Protein AF-A0A0C2IIV3-F1 (afdb_monomer)

Radius of gyration: 13.03 Å; Cα contacts (8 Å, |Δi|>4): 221; chains: 1; bounding box: 33×34×37 Å

Structure (mmCIF, N/CA/C/O backbone):
data_AF-A0A0C2IIV3-F1
#
_entry.id   AF-A0A0C2IIV3-F1
#
loop_
_atom_site.group_PDB
_atom_site.id
_atom_site.type_symbol
_atom_site.label_atom_id
_atom_site.label_alt_id
_atom_site.label_comp_id
_atom_site.label_asym_id
_atom_site.label_entity_id
_atom_site.label_seq_id
_atom_site.pdbx_PDB_ins_code
_atom_site.Cartn_x
_atom_site.Cartn_y
_atom_site.Cartn_z
_atom_site.occupancy
_atom_site.B_iso_or_equiv
_atom_site.auth_seq_id
_atom_site.auth_comp_id
_atom_site.auth_asym_id
_atom_site.auth_atom_id
_atom_site.pdbx_PDB_model_num
ATOM 1 N N . MET A 1 1 ? -4.319 18.142 7.089 1.00 50.41 1 MET A N 1
ATOM 2 C CA . MET A 1 1 ? -5.355 17.645 6.159 1.00 50.41 1 MET A CA 1
ATOM 3 C C . MET A 1 1 ? -4.621 16.815 5.116 1.00 50.41 1 MET A C 1
ATOM 5 O O . MET A 1 1 ? -3.785 17.380 4.423 1.00 50.41 1 MET A O 1
ATOM 9 N N . HIS A 1 2 ? -4.805 15.492 5.090 1.00 66.44 2 HIS A N 1
ATOM 10 C CA . HIS A 1 2 ? -4.124 14.622 4.122 1.00 66.44 2 HIS A CA 1
ATOM 11 C C . HIS A 1 2 ? -4.835 14.758 2.778 1.00 66.44 2 HIS A C 1
ATOM 13 O O . HIS A 1 2 ? -5.894 14.171 2.573 1.00 66.44 2 HIS A O 1
ATOM 19 N N . GLN A 1 3 ? -4.307 15.596 1.888 1.00 87.06 3 GLN A N 1
ATOM 20 C CA . GLN A 1 3 ? -4.841 15.698 0.537 1.00 87.06 3 GLN A CA 1
ATOM 21 C C . GLN A 1 3 ? -4.433 14.442 -0.236 1.00 87.06 3 GLN A C 1
ATOM 23 O O . GLN A 1 3 ? -3.268 14.275 -0.596 1.00 87.06 3 GLN A O 1
ATOM 28 N N . ILE A 1 4 ? -5.393 13.541 -0.433 1.00 92.25 4 ILE A N 1
ATOM 29 C CA . ILE A 1 4 ? -5.187 12.280 -1.142 1.00 92.25 4 ILE A CA 1
ATOM 30 C C . ILE A 1 4 ? -5.178 12.550 -2.647 1.00 92.25 4 ILE A C 1
ATOM 32 O O . ILE A 1 4 ? -6.125 13.114 -3.190 1.00 92.25 4 ILE A O 1
ATOM 36 N N . ALA A 1 5 ? -4.092 12.158 -3.309 1.00 91.50 5 ALA A N 1
ATOM 37 C CA . ALA A 1 5 ? -3.899 12.332 -4.745 1.00 91.50 5 ALA A CA 1
ATOM 38 C C . ALA A 1 5 ? -4.421 11.133 -5.546 1.00 91.50 5 ALA A C 1
ATOM 40 O O . ALA A 1 5 ? -4.932 11.292 -6.653 1.00 91.50 5 ALA A O 1
ATOM 41 N N . ARG A 1 6 ? -4.282 9.924 -4.992 1.00 91.75 6 ARG A N 1
ATOM 42 C CA . ARG A 1 6 ? -4.750 8.665 -5.585 1.00 91.75 6 ARG A CA 1
ATOM 43 C C . ARG A 1 6 ? -5.256 7.727 -4.504 1.00 91.75 6 ARG A C 1
ATOM 45 O O . ARG A 1 6 ? -4.730 7.741 -3.397 1.00 91.75 6 ARG A O 1
ATOM 52 N N . ALA A 1 7 ? -6.244 6.903 -4.831 1.00 94.31 7 ALA A N 1
ATOM 53 C CA . ALA A 1 7 ? -6.790 5.922 -3.905 1.00 94.31 7 ALA A CA 1
ATOM 54 C C . ALA A 1 7 ? -7.293 4.666 -4.625 1.00 94.31 7 ALA A C 1
ATOM 56 O O . ALA A 1 7 ? -7.593 4.705 -5.820 1.00 94.31 7 ALA A O 1
ATOM 57 N N . ARG A 1 8 ? -7.392 3.562 -3.883 1.00 94.12 8 ARG A N 1
ATOM 58 C CA . ARG A 1 8 ? -8.002 2.297 -4.311 1.00 94.12 8 ARG A CA 1
ATOM 59 C C . ARG A 1 8 ? -8.666 1.620 -3.109 1.00 94.12 8 ARG A C 1
ATOM 61 O O . ARG A 1 8 ? -8.191 1.786 -1.987 1.00 94.12 8 ARG A O 1
ATOM 68 N N . PHE A 1 9 ? -9.747 0.879 -3.333 1.00 93.81 9 PHE A N 1
ATOM 69 C CA . PHE A 1 9 ? -10.322 0.014 -2.300 1.00 93.81 9 PHE A CA 1
ATOM 70 C C . PHE A 1 9 ? -9.386 -1.161 -1.989 1.00 93.81 9 PHE A C 1
ATOM 72 O O . PHE A 1 9 ? -8.647 -1.623 -2.864 1.00 93.81 9 PHE A O 1
ATOM 79 N N . SER A 1 10 ? -9.405 -1.644 -0.748 1.00 91.50 10 SER A N 1
ATOM 80 C CA . SER A 1 10 ? -8.887 -2.977 -0.444 1.00 91.50 10 SER A CA 1
ATOM 81 C C . SER A 1 10 ? -9.721 -4.041 -1.157 1.00 91.50 10 SER A C 1
ATOM 83 O O . SER A 1 10 ? -10.838 -3.787 -1.592 1.00 91.50 10 SER A O 1
ATOM 85 N N . HIS A 1 11 ? -9.181 -5.252 -1.282 1.00 86.69 11 HIS A N 1
ATOM 86 C CA . HIS A 1 11 ? -9.843 -6.325 -2.033 1.00 86.69 11 HIS A CA 1
ATOM 87 C C . HIS A 1 11 ? -11.200 -6.762 -1.448 1.00 86.69 11 HIS A C 1
ATOM 89 O O . HIS A 1 11 ? -12.027 -7.318 -2.159 1.00 86.69 11 HIS A O 1
ATOM 95 N N . ASP A 1 12 ? -11.410 -6.532 -0.153 1.00 89.44 12 ASP A N 1
ATOM 96 C CA . ASP A 1 12 ? -12.631 -6.839 0.595 1.00 89.44 12 ASP A CA 1
ATOM 97 C C . ASP A 1 12 ? -13.545 -5.614 0.792 1.00 89.44 12 ASP A C 1
ATOM 99 O O . ASP A 1 12 ? -14.489 -5.685 1.575 1.00 89.44 12 ASP A O 1
ATOM 103 N N . ASP A 1 13 ? -13.230 -4.482 0.150 1.00 92.75 13 ASP A N 1
ATOM 104 C CA . ASP A 1 13 ? -13.923 -3.191 0.259 1.00 92.75 13 ASP A CA 1
ATOM 105 C C . ASP A 1 13 ? -14.032 -2.611 1.687 1.00 92.75 13 ASP A C 1
ATOM 107 O O . ASP A 1 13 ? -14.685 -1.586 1.904 1.00 92.75 13 ASP A O 1
ATOM 111 N N . SER A 1 14 ? -13.360 -3.205 2.680 1.00 93.12 14 SER A N 1
ATOM 112 C CA . SER A 1 14 ? -13.389 -2.731 4.072 1.00 93.12 14 SER A CA 1
ATOM 113 C C . SER A 1 14 ? -12.504 -1.501 4.308 1.00 93.12 14 SER A C 1
ATOM 115 O O . SER A 1 14 ? -12.576 -0.857 5.357 1.00 93.12 14 SER A O 1
ATOM 117 N N . ARG A 1 15 ? -11.637 -1.155 3.345 1.00 94.69 15 ARG A N 1
ATOM 118 C CA . ARG A 1 15 ? -10.670 -0.060 3.474 1.00 94.69 15 ARG A CA 1
ATOM 119 C C . ARG A 1 15 ? -10.497 0.721 2.184 1.00 94.69 15 ARG A C 1
ATOM 121 O O . ARG A 1 15 ? -10.602 0.186 1.084 1.00 94.69 15 ARG A O 1
ATOM 128 N N . ILE A 1 16 ? -10.118 1.985 2.333 1.00 95.38 16 ILE A N 1
ATOM 129 C CA . ILE A 1 16 ? -9.566 2.805 1.252 1.00 95.38 16 ILE A CA 1
ATOM 130 C C . ILE A 1 16 ? -8.079 2.974 1.516 1.00 95.38 16 ILE A C 1
ATOM 132 O O . ILE A 1 16 ? -7.671 3.377 2.603 1.00 95.38 16 ILE A O 1
ATOM 136 N N . ILE A 1 17 ? -7.262 2.699 0.508 1.00 95.75 17 ILE A N 1
ATOM 137 C CA . ILE A 1 17 ? -5.820 2.907 0.541 1.00 95.75 17 ILE A CA 1
ATOM 138 C C . ILE A 1 17 ? -5.539 4.128 -0.320 1.00 95.75 17 ILE A C 1
ATOM 140 O O . ILE A 1 17 ? -5.665 4.082 -1.542 1.00 95.75 17 ILE A O 1
ATOM 144 N N . GLY A 1 18 ? -5.215 5.236 0.334 1.00 94.81 18 GLY A N 1
ATOM 145 C CA . GLY A 1 18 ? -4.892 6.509 -0.288 1.00 94.81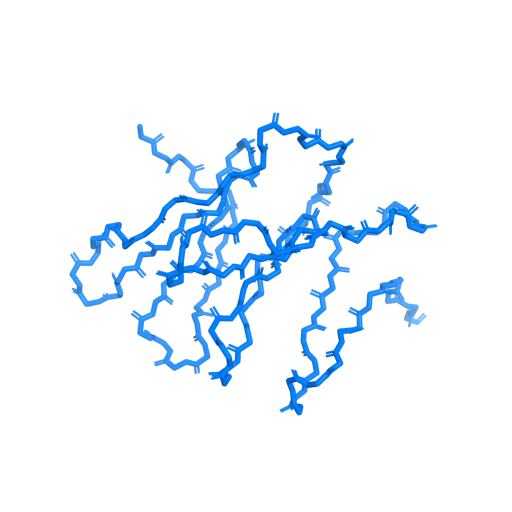 18 GLY A CA 1
ATOM 146 C C . GLY A 1 18 ? -3.394 6.778 -0.285 1.00 94.81 18 GLY A C 1
ATOM 147 O O . GLY A 1 18 ? -2.677 6.355 0.615 1.00 94.81 18 GLY A O 1
ATOM 148 N N . VAL A 1 19 ? -2.932 7.534 -1.270 1.00 93.94 19 VAL A N 1
ATOM 149 C CA . VAL A 1 19 ? -1.584 8.102 -1.319 1.00 93.94 19 VAL A CA 1
ATOM 150 C C . VAL A 1 19 ? -1.718 9.616 -1.327 1.00 93.94 19 VAL A C 1
ATOM 152 O O . VAL A 1 19 ? -2.459 10.168 -2.148 1.00 93.94 19 VAL A O 1
ATO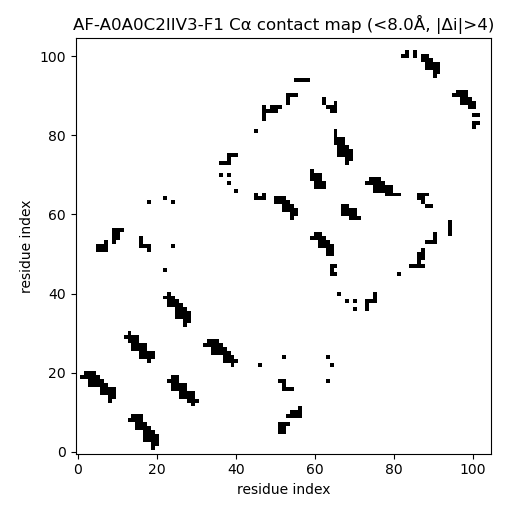M 155 N N . ASP A 1 20 ? -1.048 10.284 -0.391 1.00 93.19 20 ASP A N 1
ATOM 156 C CA . ASP A 1 20 ? -1.033 11.746 -0.321 1.00 93.19 20 ASP A CA 1
ATOM 157 C C . ASP A 1 20 ? 0.017 12.369 -1.256 1.00 93.19 20 ASP A C 1
ATOM 159 O O . ASP A 1 20 ? 0.784 11.679 -1.928 1.00 93.19 20 ASP A O 1
ATOM 163 N N . LEU A 1 21 ? 0.042 13.702 -1.325 1.00 90.56 21 LEU A N 1
ATOM 164 C CA . LEU A 1 21 ? 0.996 14.446 -2.158 1.00 90.56 21 LEU A CA 1
ATOM 165 C C . LEU A 1 21 ? 2.469 14.255 -1.748 1.00 90.56 21 LEU A C 1
ATOM 167 O O . LEU A 1 21 ? 3.355 14.556 -2.542 1.00 90.56 21 LEU A O 1
ATOM 171 N N . ASN A 1 22 ? 2.732 13.732 -0.546 1.00 90.56 22 ASN A N 1
ATOM 172 C CA . ASN A 1 22 ? 4.069 13.390 -0.062 1.00 90.56 22 ASN A CA 1
ATOM 173 C C . ASN A 1 22 ? 4.404 11.906 -0.287 1.00 90.56 22 ASN A C 1
ATOM 175 O O . ASN A 1 22 ? 5.408 11.425 0.237 1.00 90.56 22 ASN A O 1
ATOM 179 N N . TYR A 1 23 ? 3.587 11.187 -1.066 1.00 91.81 23 TYR A N 1
ATOM 180 C CA . TYR A 1 23 ? 3.726 9.758 -1.358 1.00 91.81 23 TYR A CA 1
ATOM 181 C C . TYR A 1 23 ? 3.556 8.850 -0.132 1.00 91.81 23 TYR A C 1
ATOM 183 O O . TYR A 1 23 ? 3.905 7.671 -0.176 1.00 91.81 23 TYR A O 1
ATOM 191 N N . ASN A 1 24 ? 2.983 9.363 0.959 1.00 93.69 24 ASN A N 1
ATOM 192 C CA . ASN A 1 24 ? 2.678 8.544 2.125 1.00 93.69 24 ASN A CA 1
ATOM 193 C C . ASN A 1 24 ? 1.363 7.803 1.919 1.00 93.69 24 ASN A C 1
ATOM 195 O O . ASN A 1 24 ? 0.393 8.350 1.380 1.00 93.69 24 ASN A O 1
ATOM 199 N N . VAL A 1 25 ? 1.325 6.560 2.388 1.00 95.00 25 VAL A N 1
ATOM 200 C CA . VAL A 1 25 ? 0.132 5.723 2.312 1.00 95.00 25 VAL A CA 1
ATOM 201 C C . VAL A 1 25 ? -0.735 6.002 3.531 1.00 95.00 25 VAL A C 1
ATOM 203 O O . VAL A 1 25 ? -0.290 5.857 4.662 1.00 95.00 25 VAL A O 1
ATOM 206 N N . ASN A 1 26 ? -1.989 6.364 3.311 1.00 95.44 26 ASN A N 1
ATOM 207 C CA . ASN A 1 26 ? -2.987 6.554 4.353 1.00 95.44 26 ASN A CA 1
ATOM 208 C C . ASN A 1 26 ? -4.093 5.519 4.152 1.00 95.44 26 ASN A C 1
ATOM 210 O O . ASN A 1 26 ? -4.612 5.373 3.047 1.00 95.44 26 ASN A O 1
ATOM 214 N N . ILE A 1 27 ? -4.442 4.789 5.204 1.00 95.31 27 ILE A N 1
ATOM 215 C CA . ILE A 1 27 ? -5.451 3.731 5.156 1.00 95.31 27 ILE A CA 1
ATOM 216 C C . ILE A 1 27 ? -6.649 4.189 5.962 1.00 95.31 27 ILE A C 1
ATOM 218 O O . ILE A 1 27 ? -6.508 4.560 7.126 1.00 95.31 27 ILE A O 1
ATOM 222 N N . PHE A 1 28 ? -7.815 4.136 5.337 1.00 95.38 28 PHE A N 1
ATOM 223 C CA . PHE A 1 28 ? -9.079 4.562 5.910 1.00 95.38 28 PHE A CA 1
ATOM 224 C C . PHE A 1 28 ? -10.012 3.372 6.035 1.00 95.38 28 PHE A C 1
ATOM 226 O O . PHE A 1 28 ? -10.026 2.502 5.167 1.00 95.38 28 PHE A O 1
ATOM 233 N N . ASP A 1 29 ? -10.791 3.359 7.100 1.00 95.50 29 ASP A N 1
ATOM 234 C CA . ASP A 1 29 ? -11.908 2.444 7.283 1.00 95.50 29 ASP A CA 1
ATOM 235 C C . ASP A 1 29 ? -13.107 2.922 6.450 1.00 95.50 29 ASP A C 1
ATOM 237 O O . ASP A 1 29 ? -13.463 4.102 6.515 1.00 95.50 29 ASP A O 1
ATOM 241 N N . THR A 1 30 ? -13.711 2.050 5.636 1.00 95.88 30 THR A N 1
ATOM 242 C CA . THR A 1 30 ? -14.818 2.462 4.748 1.00 95.88 30 THR A CA 1
ATOM 243 C C . THR A 1 30 ? -16.125 2.713 5.483 1.00 95.88 30 THR A C 1
ATOM 245 O O . THR A 1 30 ? -16.926 3.520 5.013 1.00 95.88 30 THR A O 1
ATOM 248 N N . GLU A 1 31 ? -16.341 2.069 6.629 1.00 96.75 31 GLU A N 1
ATOM 249 C CA . GLU A 1 31 ? -17.571 2.207 7.407 1.00 96.75 31 GLU A CA 1
ATOM 250 C C . GLU A 1 31 ? -17.584 3.516 8.207 1.00 96.75 31 GLU A C 1
ATOM 252 O O . GLU A 1 31 ? -18.549 4.279 8.170 1.00 96.75 31 GLU A O 1
ATOM 257 N N . THR A 1 32 ? -16.492 3.800 8.915 1.00 96.69 32 THR A N 1
ATOM 258 C CA . THR A 1 32 ? -16.388 4.944 9.831 1.00 96.69 32 THR A CA 1
ATOM 259 C C . THR A 1 32 ? -15.758 6.180 9.195 1.00 96.69 32 THR A C 1
ATOM 261 O O . THR A 1 32 ? -15.884 7.281 9.734 1.00 96.69 32 THR A O 1
ATOM 264 N N . GLY A 1 33 ? -15.035 6.019 8.082 1.00 93.25 33 GLY A N 1
ATOM 265 C CA . GLY A 1 33 ? -14.201 7.066 7.485 1.00 93.25 33 GLY A CA 1
ATOM 266 C C . GL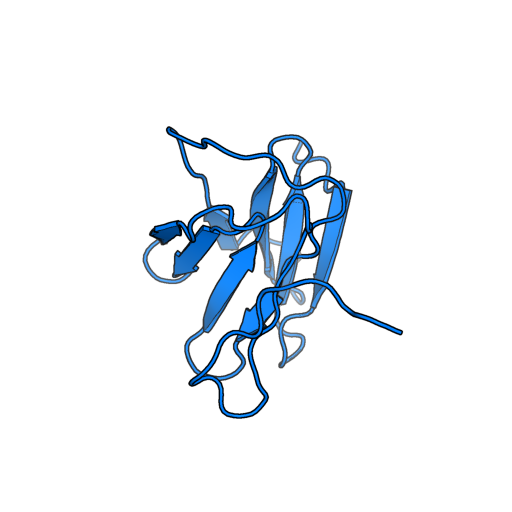Y A 1 33 ? -12.953 7.413 8.308 1.00 93.25 33 GLY A C 1
ATOM 267 O O . GLY A 1 33 ? -12.238 8.362 7.978 1.00 93.25 33 GLY A O 1
ATOM 268 N N . GLY A 1 34 ? -12.687 6.678 9.392 1.00 94.62 34 GLY A N 1
ATOM 269 C CA . GLY A 1 34 ? -11.547 6.907 10.272 1.00 94.62 34 GLY A CA 1
ATOM 270 C C . GLY A 1 34 ? -10.217 6.527 9.621 1.00 94.62 34 GLY A C 1
ATOM 271 O O . GLY A 1 34 ? -10.140 5.590 8.829 1.00 94.62 34 GLY A O 1
ATOM 272 N N . VAL A 1 35 ? -9.142 7.234 9.983 1.00 94.12 35 VAL A N 1
ATOM 273 C CA . VAL A 1 35 ? -7.775 6.856 9.590 1.00 94.12 35 VAL A CA 1
ATOM 274 C C . VAL A 1 35 ? -7.316 5.689 10.461 1.00 94.12 35 VAL A C 1
ATOM 276 O O . VAL A 1 35 ? -7.195 5.831 11.676 1.00 94.12 35 VAL A O 1
ATOM 279 N N . LEU A 1 36 ? -7.033 4.551 9.834 1.00 94.12 36 LEU A N 1
ATOM 280 C CA . LEU A 1 36 ? -6.518 3.347 10.483 1.00 94.12 36 LEU A CA 1
ATOM 281 C C . LEU A 1 36 ? -4.993 3.365 10.605 1.00 94.12 36 LEU A C 1
ATOM 283 O O . LEU A 1 36 ? -4.450 2.930 11.617 1.00 94.12 36 LEU A O 1
ATOM 287 N N . ALA A 1 37 ? -4.296 3.840 9.569 1.00 94.00 37 ALA A N 1
ATOM 288 C CA . ALA A 1 37 ? -2.838 3.900 9.550 1.00 94.00 37 ALA A CA 1
ATOM 289 C C . ALA A 1 37 ? -2.323 4.977 8.589 1.00 94.00 37 ALA A C 1
ATOM 291 O O . ALA A 1 37 ? -2.963 5.280 7.581 1.00 94.00 37 ALA A O 1
ATOM 292 N N . SER A 1 38 ? -1.130 5.497 8.880 1.00 94.62 38 SER A N 1
ATOM 293 C CA . SER A 1 38 ? -0.341 6.327 7.969 1.00 94.62 38 SER A CA 1
ATOM 294 C C . SER A 1 38 ? 1.071 5.745 7.901 1.00 94.62 38 SER A C 1
ATOM 296 O O . SER A 1 38 ? 1.700 5.531 8.936 1.00 94.62 38 SER A O 1
ATOM 298 N N . LEU A 1 39 ? 1.526 5.405 6.698 1.00 95.69 39 LEU A N 1
ATOM 299 C CA . LEU A 1 39 ? 2.756 4.664 6.435 1.00 95.69 3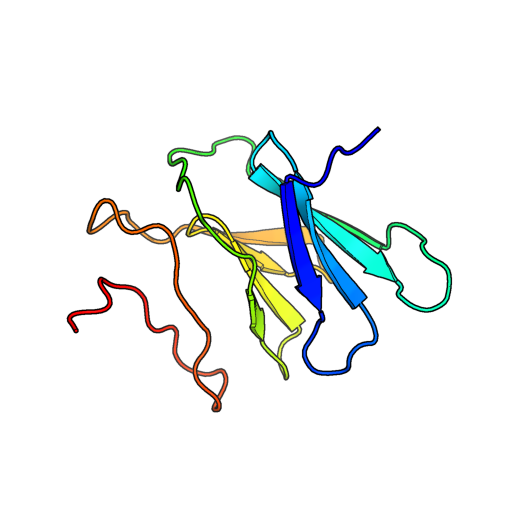9 LEU A CA 1
ATOM 300 C C . LEU A 1 39 ? 3.686 5.541 5.601 1.00 95.69 39 LEU A C 1
ATOM 302 O O . LEU A 1 39 ? 3.284 6.109 4.580 1.00 95.69 39 LEU A O 1
ATOM 306 N N . THR A 1 40 ? 4.929 5.654 6.057 1.00 95.31 40 THR A N 1
ATOM 307 C CA . THR A 1 40 ? 5.908 6.600 5.520 1.00 95.31 40 THR A CA 1
ATOM 308 C C . THR A 1 40 ? 7.259 5.923 5.365 1.00 95.31 40 THR A C 1
ATOM 310 O O . THR A 1 40 ? 7.662 5.171 6.254 1.00 95.31 40 THR A O 1
ATOM 313 N N . ASP A 1 41 ? 7.991 6.266 4.312 1.00 94.69 41 ASP A N 1
ATOM 314 C CA . ASP A 1 41 ? 9.426 6.018 4.216 1.00 94.69 41 ASP A CA 1
ATOM 315 C C . ASP A 1 41 ? 10.174 7.341 4.490 1.00 94.69 41 ASP A C 1
ATOM 317 O O . ASP A 1 41 ? 10.086 8.262 3.671 1.00 94.69 41 ASP A O 1
ATOM 321 N N . PRO A 1 42 ? 10.859 7.490 5.642 1.00 89.25 42 PRO A N 1
ATOM 322 C CA . PRO A 1 42 ? 11.611 8.706 5.955 1.00 89.25 42 PRO A CA 1
ATOM 323 C C . PRO A 1 42 ? 12.856 8.884 5.074 1.00 89.25 42 PRO A C 1
ATOM 325 O O . PRO A 1 42 ? 13.310 10.013 4.903 1.00 89.25 42 PRO A O 1
ATOM 328 N N . ASP A 1 43 ? 13.374 7.802 4.487 1.00 91.25 43 ASP A N 1
ATOM 329 C CA . ASP A 1 43 ? 14.596 7.780 3.677 1.00 91.25 43 ASP A CA 1
ATOM 330 C C . ASP A 1 43 ? 14.285 7.564 2.184 1.00 91.25 43 ASP A C 1
ATOM 332 O O . ASP A 1 43 ? 15.127 7.088 1.411 1.00 91.25 43 ASP A O 1
ATOM 3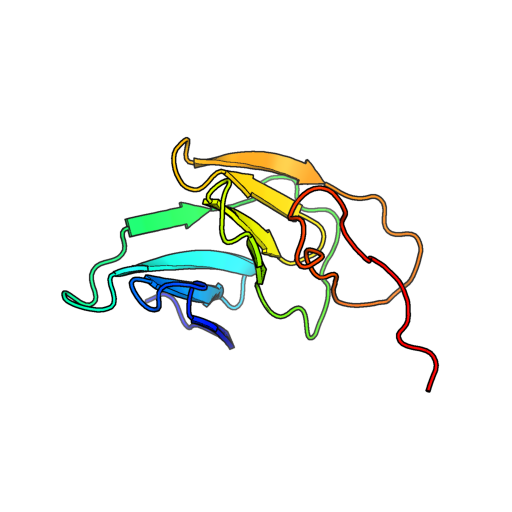36 N N . ARG A 1 44 ? 13.063 7.931 1.770 1.00 90.94 44 ARG A N 1
ATOM 337 C CA . ARG A 1 44 ? 12.517 7.702 0.430 1.00 90.94 44 ARG A CA 1
ATOM 338 C C . ARG A 1 44 ? 13.445 8.204 -0.671 1.00 90.94 44 ARG A C 1
ATOM 340 O O . ARG A 1 44 ? 13.721 9.398 -0.804 1.00 90.94 44 ARG A O 1
ATOM 347 N N . LYS A 1 45 ? 13.869 7.270 -1.524 1.00 84.31 45 LYS A N 1
ATOM 348 C CA . LYS A 1 45 ? 14.817 7.531 -2.621 1.00 84.31 45 LYS A CA 1
ATOM 349 C C . LYS A 1 45 ? 14.149 7.863 -3.949 1.00 84.31 45 LYS A C 1
ATOM 351 O O . LYS A 1 45 ? 14.756 8.533 -4.784 1.00 84.31 45 LYS A O 1
ATOM 356 N N . TYR A 1 46 ? 12.933 7.371 -4.172 1.00 83.81 46 TYR A N 1
ATOM 357 C CA . TYR A 1 46 ? 12.270 7.422 -5.472 1.00 83.81 46 TYR A CA 1
ATOM 358 C C . TYR A 1 46 ? 10.878 8.037 -5.371 1.00 83.81 46 TYR A C 1
ATOM 360 O O . TYR A 1 46 ? 10.221 7.956 -4.338 1.00 83.81 46 TYR A O 1
ATOM 368 N N . TYR A 1 47 ? 10.436 8.633 -6.475 1.00 86.12 47 TYR A N 1
ATOM 369 C CA . TYR A 1 47 ? 9.119 9.240 -6.612 1.00 86.12 47 TYR A CA 1
ATOM 370 C C . TYR A 1 47 ? 8.533 8.811 -7.952 1.00 86.12 47 TYR A C 1
ATOM 372 O O . TYR A 1 47 ? 9.000 9.212 -9.019 1.00 86.12 47 TYR A O 1
ATOM 380 N N . PHE A 1 48 ? 7.543 7.934 -7.887 1.00 81.00 48 PHE A N 1
ATOM 381 C CA . PHE A 1 48 ? 6.852 7.378 -9.033 1.00 81.00 48 PHE A CA 1
ATOM 382 C C . PHE A 1 48 ? 5.567 8.160 -9.278 1.00 81.00 48 PHE A C 1
ATOM 384 O O . PHE A 1 48 ? 4.493 7.865 -8.737 1.00 81.00 48 PHE A O 1
ATOM 391 N N . GLU A 1 49 ? 5.684 9.183 -10.119 1.00 75.56 49 GLU A N 1
ATOM 392 C CA . GLU A 1 49 ? 4.531 9.905 -10.640 1.00 75.56 49 GLU A CA 1
ATOM 393 C C . GLU A 1 49 ? 3.582 8.903 -11.304 1.00 75.56 49 GLU A C 1
ATOM 395 O O . GLU A 1 49 ? 3.989 8.122 -12.149 1.00 75.56 49 GLU A O 1
ATOM 400 N N . HIS A 1 50 ? 2.311 8.900 -10.916 1.00 77.31 50 HIS A N 1
ATOM 401 C CA . HIS A 1 50 ? 1.281 7.945 -11.358 1.00 77.31 50 HIS A CA 1
ATOM 402 C C . HIS A 1 50 ? 1.197 6.607 -10.612 1.00 77.31 50 HIS A C 1
ATOM 404 O O . HIS A 1 50 ? 0.318 5.813 -10.933 1.00 77.31 50 HIS A O 1
ATOM 410 N N . SER A 1 51 ? 1.964 6.401 -9.532 1.00 80.94 51 SER A N 1
ATOM 411 C CA . SER A 1 51 ? 1.819 5.197 -8.701 1.00 80.94 51 SER A CA 1
ATOM 412 C C . SER A 1 51 ? 0.436 5.091 -8.057 1.00 80.94 51 SER A C 1
ATOM 414 O O . SER A 1 51 ? 0.016 5.993 -7.325 1.00 80.94 51 SER A O 1
ATOM 416 N N . ILE A 1 52 ? -0.281 4.002 -8.337 1.00 87.19 52 ILE A N 1
ATOM 417 C CA . ILE A 1 52 ? -1.573 3.691 -7.719 1.00 87.19 52 ILE A CA 1
ATOM 418 C C . ILE A 1 52 ? -1.327 2.658 -6.613 1.00 87.19 52 ILE A C 1
ATOM 420 O O . ILE A 1 52 ? -0.782 1.592 -6.917 1.00 87.19 52 ILE A O 1
ATOM 424 N N . PRO A 1 53 ? -1.746 2.926 -5.361 1.00 92.00 53 PRO A N 1
ATOM 425 C CA . PRO A 1 53 ? -1.540 1.984 -4.272 1.00 92.00 53 PRO A CA 1
ATOM 426 C C . PRO A 1 53 ? -2.283 0.672 -4.529 1.00 92.00 53 PRO A C 1
ATOM 428 O O . PRO A 1 53 ? -3.378 0.647 -5.101 1.00 92.00 53 PRO A O 1
ATOM 431 N N . GLN A 1 54 ? -1.671 -0.412 -4.077 1.00 91.06 54 GLN A N 1
ATOM 432 C CA . GLN A 1 54 ? -2.079 -1.788 -4.315 1.00 91.06 54 GLN A CA 1
ATOM 433 C C . GLN A 1 54 ? -2.040 -2.525 -2.982 1.00 91.06 54 GLN A C 1
ATOM 435 O O . GLN A 1 54 ? -1.005 -2.508 -2.329 1.00 91.06 54 GLN A O 1
ATOM 440 N N . SER A 1 55 ? -3.124 -3.177 -2.566 1.00 90.56 55 SER A N 1
ATOM 441 C CA . SER A 1 55 ? -3.069 -4.136 -1.455 1.00 90.56 55 SER A CA 1
ATOM 442 C C . SER A 1 55 ? -3.129 -5.553 -1.961 1.00 90.56 55 SER A C 1
ATOM 444 O O . SER A 1 55 ? -3.838 -5.824 -2.929 1.00 90.56 55 SER A O 1
ATOM 446 N N . ASN A 1 56 ? -2.486 -6.456 -1.237 1.00 86.25 56 ASN A N 1
ATOM 447 C CA . ASN A 1 56 ? -2.682 -7.870 -1.467 1.00 86.25 56 ASN A CA 1
ATOM 448 C C . ASN A 1 56 ? -3.867 -8.408 -0.622 1.00 86.25 56 ASN A C 1
ATOM 450 O O . ASN A 1 56 ? -3.975 -8.060 0.559 1.00 86.25 56 ASN A O 1
ATOM 454 N N . PRO A 1 57 ? -4.781 -9.204 -1.208 1.00 74.12 57 PRO A N 1
ATOM 455 C CA . PRO A 1 57 ? -5.948 -9.756 -0.519 1.00 74.12 57 PRO A CA 1
ATOM 456 C C . PRO A 1 57 ? -5.649 -10.515 0.781 1.00 74.12 57 PRO A C 1
ATOM 458 O O . PRO A 1 57 ? -6.379 -10.364 1.757 1.00 74.12 57 PRO A O 1
ATOM 461 N N . SER A 1 58 ? -4.604 -11.347 0.808 1.00 73.19 58 SER A N 1
ATOM 462 C CA . SER A 1 58 ? -4.419 -12.343 1.876 1.00 73.19 58 SER A CA 1
ATOM 463 C C . SER A 1 58 ? -3.460 -11.929 2.994 1.00 73.19 58 SER A C 1
ATOM 465 O O . SER A 1 58 ? -3.731 -12.202 4.165 1.00 73.19 58 SER A O 1
ATOM 467 N N . SER A 1 59 ? -2.342 -11.265 2.680 1.00 69.62 59 SER A N 1
ATOM 468 C CA . SER A 1 59 ? -1.330 -10.919 3.697 1.00 69.62 59 SER A CA 1
ATOM 469 C C . SER A 1 59 ? -1.509 -9.519 4.295 1.00 69.62 59 SER A C 1
ATOM 471 O O . SER A 1 59 ? -0.889 -9.185 5.305 1.00 69.62 59 SER A O 1
ATOM 473 N N . GLY A 1 60 ? -2.392 -8.710 3.702 1.00 83.81 60 GLY A N 1
ATOM 474 C CA . GLY A 1 60 ? -2.661 -7.337 4.111 1.00 83.81 60 GLY A CA 1
ATOM 475 C C . GLY A 1 60 ? -1.507 -6.369 3.853 1.00 83.81 60 GLY A C 1
ATOM 476 O O . GLY A 1 60 ? -1.475 -5.326 4.495 1.00 83.81 60 GLY A O 1
ATOM 477 N N . LEU A 1 61 ? -0.566 -6.698 2.966 1.00 92.75 61 LEU A N 1
ATOM 478 C CA . LEU A 1 61 ? 0.527 -5.825 2.539 1.00 92.75 61 LEU A CA 1
ATOM 479 C C . LEU A 1 61 ? 0.022 -4.761 1.567 1.00 92.75 61 LEU A C 1
ATOM 481 O O . LEU A 1 61 ? -0.947 -4.975 0.838 1.00 92.75 61 LEU A O 1
ATOM 485 N N . VAL A 1 62 ? 0.722 -3.629 1.529 1.00 94.00 62 VAL A N 1
ATOM 486 C CA . VAL A 1 62 ? 0.454 -2.541 0.587 1.00 94.00 62 VAL A CA 1
ATOM 487 C C . VAL A 1 62 ? 1.714 -2.211 -0.196 1.00 94.00 62 VAL A C 1
ATOM 489 O O . VAL A 1 62 ? 2.745 -1.917 0.397 1.00 94.00 62 VAL A O 1
ATOM 492 N N . LEU A 1 63 ? 1.617 -2.227 -1.521 1.00 92.62 63 LEU A N 1
ATOM 493 C CA . LEU A 1 63 ? 2.614 -1.688 -2.431 1.00 92.62 63 LEU A CA 1
ATOM 494 C C . LEU A 1 63 ? 2.190 -0.283 -2.866 1.00 92.62 63 LEU A C 1
ATOM 496 O O . LEU A 1 63 ? 1.080 -0.076 -3.358 1.00 92.62 63 LEU A O 1
ATOM 500 N N . SER A 1 64 ? 3.093 0.677 -2.737 1.00 92.12 64 SER A N 1
ATOM 501 C CA . SER A 1 64 ? 2.943 2.019 -3.296 1.00 92.12 64 SER A CA 1
ATOM 502 C C . SER A 1 64 ? 4.323 2.595 -3.552 1.00 92.12 64 SER A C 1
ATOM 504 O O . SER A 1 64 ? 5.209 2.391 -2.738 1.00 92.12 64 SER A O 1
ATOM 506 N N . ASN A 1 65 ? 4.534 3.320 -4.650 1.00 89.75 65 ASN A N 1
ATOM 507 C CA . ASN A 1 65 ? 5.812 3.993 -4.913 1.00 89.75 65 ASN A CA 1
ATOM 508 C C . ASN A 1 65 ? 7.051 3.056 -4.908 1.00 89.75 65 ASN A C 1
ATOM 510 O O . ASN A 1 65 ? 8.151 3.477 -4.569 1.00 89.75 65 ASN A O 1
ATOM 514 N N . GLY A 1 66 ? 6.887 1.775 -5.264 1.00 89.19 66 GLY A N 1
ATOM 515 C CA . GLY A 1 66 ? 7.968 0.778 -5.169 1.00 89.19 66 GLY A CA 1
ATOM 516 C C . GLY A 1 66 ? 8.331 0.379 -3.731 1.00 89.19 66 GLY A C 1
ATOM 517 O O . GLY A 1 66 ? 9.292 -0.350 -3.511 1.00 89.19 66 GLY A O 1
ATOM 518 N N . GLU A 1 67 ? 7.556 0.827 -2.751 1.00 92.44 67 GLU A N 1
ATOM 519 C CA . GLU A 1 67 ? 7.708 0.530 -1.333 1.00 92.44 67 GLU A CA 1
ATOM 520 C C . GLU A 1 67 ? 6.625 -0.462 -0.910 1.00 92.44 67 GLU A C 1
ATOM 522 O O . GLU A 1 67 ? 5.436 -0.290 -1.200 1.00 92.44 67 GLU A O 1
ATOM 527 N N . LEU A 1 68 ? 7.046 -1.513 -0.218 1.00 93.56 68 LEU A N 1
ATOM 528 C CA . LEU A 1 68 ? 6.182 -2.540 0.334 1.00 93.56 68 LEU A CA 1
ATOM 529 C C . LEU A 1 68 ? 6.016 -2.307 1.829 1.00 93.56 68 LEU A C 1
ATOM 531 O O . LEU A 1 68 ? 6.993 -2.304 2.575 1.00 93.56 68 LEU A O 1
ATOM 535 N N . TYR A 1 69 ? 4.778 -2.178 2.278 1.00 95.44 69 TYR A N 1
ATOM 536 C CA . TYR A 1 69 ? 4.428 -1.897 3.660 1.00 95.44 69 TYR A CA 1
ATOM 537 C C . TYR A 1 69 ? 3.599 -3.011 4.281 1.00 95.44 69 TYR A C 1
ATOM 539 O O . TYR A 1 69 ? 2.780 -3.640 3.611 1.00 95.44 69 TYR A O 1
ATOM 547 N N . CYS A 1 70 ? 3.736 -3.167 5.598 1.00 93.81 70 CYS A N 1
ATOM 548 C CA . CYS A 1 70 ? 2.814 -3.922 6.436 1.00 93.81 70 CYS A CA 1
ATOM 549 C C . CYS A 1 70 ? 1.988 -2.948 7.300 1.00 93.81 70 CYS A C 1
ATOM 551 O O . CYS A 1 70 ? 2.463 -2.488 8.339 1.00 93.81 70 CYS A O 1
ATOM 553 N N . PRO A 1 71 ? 0.736 -2.645 6.915 1.00 92.69 71 PRO A N 1
ATOM 554 C CA . PRO A 1 71 ? -0.188 -1.797 7.666 1.00 92.69 71 PRO A CA 1
ATOM 555 C C . PRO A 1 71 ? -0.405 -2.212 9.118 1.00 92.69 71 PRO A C 1
ATOM 557 O O . PRO A 1 71 ? -0.595 -1.359 9.976 1.00 92.69 71 PRO A O 1
ATOM 560 N N . ARG A 1 72 ? -0.401 -3.522 9.400 1.00 91.19 72 ARG A N 1
ATOM 561 C CA . ARG A 1 72 ? -0.699 -4.054 10.738 1.00 91.19 72 ARG A CA 1
ATOM 562 C C . ARG A 1 72 ? 0.400 -3.717 11.745 1.00 91.19 72 ARG A C 1
ATOM 564 O O . ARG A 1 72 ? 0.094 -3.452 12.901 1.00 91.19 72 ARG A O 1
ATOM 571 N N . SER A 1 73 ? 1.658 -3.745 11.311 1.00 91.69 73 SER A N 1
ATOM 572 C CA . SER A 1 73 ? 2.817 -3.371 12.130 1.00 91.69 73 SER A CA 1
ATOM 573 C C . SER A 1 73 ? 3.254 -1.920 11.926 1.00 91.69 73 SER A C 1
ATOM 575 O O . SER A 1 73 ? 4.073 -1.430 12.695 1.00 91.69 73 SER A O 1
ATOM 577 N N . GLY A 1 74 ? 2.744 -1.237 10.898 1.00 91.88 74 GLY A N 1
ATOM 578 C CA . GLY A 1 74 ? 3.167 0.113 10.523 1.00 91.88 74 GLY A CA 1
ATOM 579 C C . GLY A 1 74 ? 4.558 0.171 9.882 1.00 91.88 74 GLY A C 1
ATOM 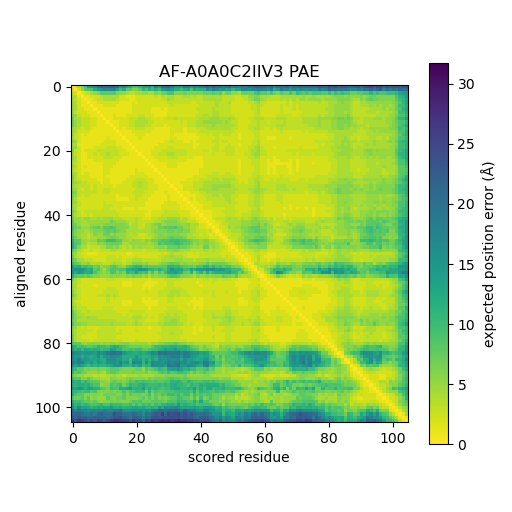580 O O . GLY A 1 74 ? 5.143 1.244 9.786 1.00 91.88 74 GLY A O 1
ATOM 581 N N . THR A 1 75 ? 5.117 -0.969 9.469 1.00 93.56 75 THR A N 1
ATOM 582 C CA . THR A 1 75 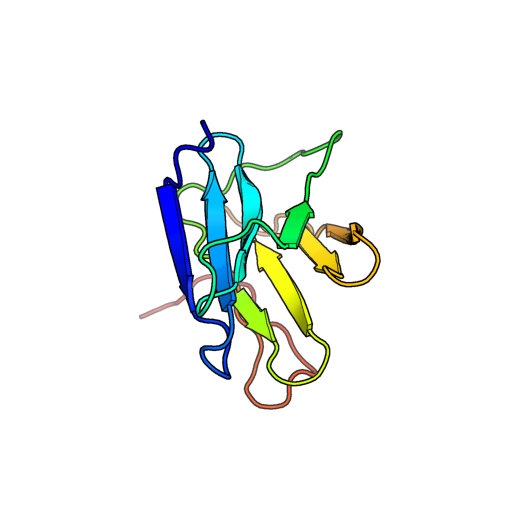? 6.518 -1.066 9.035 1.00 93.56 75 THR A CA 1
ATOM 583 C C . THR A 1 75 ? 6.657 -1.017 7.520 1.00 93.56 75 THR A C 1
ATOM 585 O O . THR A 1 75 ? 5.925 -1.706 6.803 1.00 93.56 75 THR A O 1
ATOM 588 N N . LEU A 1 76 ? 7.671 -0.295 7.044 1.00 95.81 76 LEU A N 1
ATOM 589 C CA . LEU A 1 76 ? 8.235 -0.485 5.711 1.00 95.81 76 LEU A CA 1
ATOM 590 C C . LEU A 1 76 ? 8.957 -1.840 5.678 1.00 95.81 76 LEU A C 1
ATOM 592 O O . LEU A 1 76 ? 9.888 -2.073 6.445 1.00 95.81 76 LEU A O 1
ATOM 596 N N . VAL A 1 77 ? 8.478 -2.756 4.842 1.00 94.75 77 VAL A N 1
ATOM 597 C CA . VAL A 1 77 ? 8.994 -4.128 4.720 1.00 94.75 77 VAL A CA 1
ATOM 598 C C . VAL A 1 77 ? 10.154 -4.173 3.735 1.00 94.75 77 VAL A C 1
ATOM 600 O O . VAL A 1 77 ? 11.163 -4.824 3.997 1.00 94.75 77 VAL A O 1
ATOM 603 N N . HIS A 1 78 ? 10.006 -3.501 2.593 1.00 92.12 78 HIS A N 1
ATOM 604 C CA . HIS A 1 78 ? 11.005 -3.514 1.532 1.00 92.12 78 HIS A CA 1
ATOM 605 C C . HIS A 1 78 ? 10.866 -2.301 0.609 1.00 92.12 78 HIS A C 1
ATOM 607 O O . HIS A 1 78 ? 9.768 -1.776 0.435 1.00 92.12 78 HIS A O 1
ATOM 613 N N . VAL A 1 79 ? 11.970 -1.903 -0.023 1.00 90.94 79 VAL A N 1
ATOM 614 C CA . VAL A 1 79 ? 11.992 -0.920 -1.112 1.00 90.94 79 VAL A CA 1
ATOM 615 C C . VAL A 1 79 ? 12.580 -1.618 -2.325 1.00 90.94 79 VAL A C 1
ATOM 617 O O . VAL A 1 79 ? 13.736 -2.035 -2.289 1.00 90.94 79 VAL A O 1
ATOM 620 N N . PHE A 1 80 ? 11.778 -1.772 -3.374 1.00 86.81 80 PHE A N 1
ATOM 621 C CA . PHE A 1 80 ? 12.227 -2.393 -4.611 1.00 86.81 80 PHE A CA 1
ATOM 622 C C . PHE A 1 80 ? 13.172 -1.453 -5.357 1.00 86.81 80 PHE A C 1
ATOM 624 O O . PHE A 1 80 ? 12.914 -0.251 -5.488 1.00 86.81 80 PHE A O 1
ATOM 631 N N . ASP A 1 81 ? 14.268 -2.011 -5.870 1.00 82.31 81 ASP A N 1
ATOM 632 C CA . ASP A 1 81 ? 15.199 -1.253 -6.691 1.00 82.31 81 ASP A CA 1
ATOM 633 C C . ASP A 1 81 ? 14.510 -0.721 -7.946 1.00 82.31 81 ASP A C 1
ATOM 635 O O . ASP A 1 81 ? 13.718 -1.391 -8.617 1.00 82.31 81 ASP A O 1
ATOM 639 N N . ARG A 1 82 ? 14.848 0.518 -8.294 1.00 77.88 82 ARG A N 1
ATOM 640 C CA . ARG A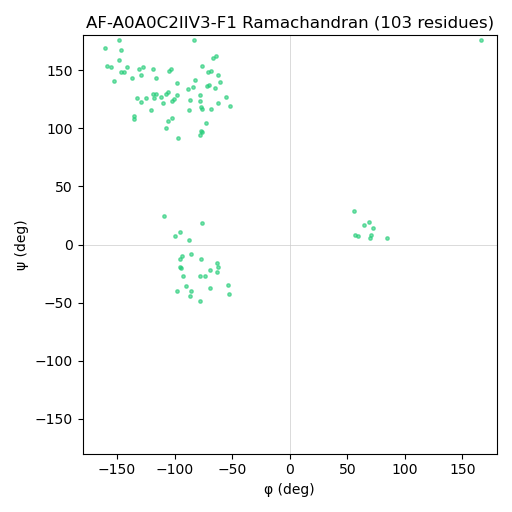 1 82 ? 14.314 1.168 -9.480 1.00 77.88 82 ARG A CA 1
ATOM 641 C C . ARG A 1 82 ? 15.027 0.646 -10.722 1.00 77.88 82 ARG A C 1
ATOM 643 O O . ARG A 1 82 ? 16.060 1.175 -11.121 1.00 77.88 82 ARG A O 1
ATOM 650 N N . LEU A 1 83 ? 14.441 -0.366 -11.354 1.00 73.75 83 LEU A N 1
ATOM 651 C CA . LEU A 1 83 ? 14.960 -0.916 -12.609 1.00 73.75 83 LEU A CA 1
ATOM 652 C C . LEU A 1 83 ? 14.605 -0.038 -13.826 1.00 73.75 83 LEU A C 1
ATOM 654 O O . LEU A 1 83 ? 15.346 -0.018 -14.804 1.00 73.75 83 LEU A O 1
ATOM 658 N N . THR A 1 84 ? 13.505 0.727 -13.766 1.00 67.06 84 THR A N 1
ATOM 659 C CA . THR A 1 84 ? 13.040 1.644 -14.829 1.00 67.06 84 THR A CA 1
ATOM 660 C C . THR A 1 84 ? 12.301 2.870 -14.252 1.00 67.06 84 THR A C 1
ATOM 662 O O . THR A 1 84 ? 12.079 2.982 -13.047 1.00 67.06 84 THR A O 1
ATOM 665 N N . HIS A 1 85 ? 11.900 3.829 -15.099 1.00 67.31 85 HIS A N 1
ATOM 666 C CA . HIS A 1 85 ? 11.049 4.972 -14.713 1.00 67.31 85 HIS A CA 1
ATOM 667 C C . HIS A 1 85 ? 9.554 4.604 -14.544 1.00 67.31 85 HIS A C 1
ATOM 669 O O . HIS A 1 85 ? 8.705 5.489 -14.583 1.00 67.31 85 HIS A O 1
ATOM 675 N N . PHE A 1 86 ? 9.214 3.324 -14.370 1.00 65.38 86 PHE A N 1
ATOM 676 C CA . PHE A 1 86 ? 7.821 2.876 -14.378 1.00 65.38 86 PHE A CA 1
ATOM 677 C C . PHE A 1 86 ? 7.134 3.035 -13.021 1.00 65.38 86 PHE A C 1
ATOM 679 O O . PHE A 1 86 ? 7.724 2.673 -12.005 1.00 65.38 86 PHE A O 1
ATOM 686 N N . PRO A 1 87 ? 5.891 3.542 -12.973 1.00 62.91 87 PRO A N 1
ATOM 687 C CA . PRO A 1 87 ? 5.359 4.058 -11.724 1.00 62.91 87 PRO A CA 1
ATOM 688 C C . PRO A 1 87 ? 4.662 3.051 -10.808 1.00 62.91 87 PRO A C 1
ATOM 690 O O . PRO A 1 87 ? 4.130 3.444 -9.768 1.00 62.91 87 PRO A O 1
ATOM 693 N N . GLY A 1 88 ? 4.633 1.763 -11.141 1.00 66.94 88 GLY A N 1
ATOM 694 C CA . GLY A 1 88 ? 3.829 0.823 -10.372 1.00 66.94 88 GLY A CA 1
ATOM 695 C C . GLY A 1 88 ? 4.215 -0.636 -10.518 1.00 66.94 88 GLY A C 1
ATOM 696 O O . GLY A 1 88 ? 4.987 -1.028 -11.386 1.00 66.94 88 GLY A O 1
ATOM 697 N N . GLY A 1 89 ? 3.614 -1.424 -9.637 1.00 77.88 89 GLY A N 1
ATOM 698 C CA . GLY A 1 89 ? 3.542 -2.869 -9.724 1.00 77.88 89 GLY A CA 1
ATOM 699 C C . GLY A 1 89 ? 2.226 -3.343 -9.134 1.00 77.88 89 GLY A C 1
ATOM 700 O O . GLY A 1 89 ? 1.517 -2.577 -8.470 1.00 77.88 89 GLY A O 1
ATOM 701 N N . MET A 1 90 ? 1.896 -4.602 -9.375 1.00 83.12 90 MET A N 1
ATOM 702 C CA . MET A 1 90 ? 0.717 -5.225 -8.792 1.00 83.12 90 MET A CA 1
ATOM 703 C C . MET A 1 90 ? 1.054 -6.565 -8.167 1.00 83.12 90 MET A C 1
ATOM 705 O O . MET A 1 90 ? 1.952 -7.273 -8.620 1.00 83.12 90 MET A O 1
ATOM 709 N N . PHE A 1 91 ? 0.288 -6.922 -7.143 1.00 85.50 91 PHE A N 1
ATOM 710 C CA . PHE A 1 91 ? 0.260 -8.292 -6.665 1.00 85.50 91 PHE A CA 1
ATOM 711 C C . PHE A 1 91 ? -0.449 -9.168 -7.695 1.00 85.50 91 PHE A C 1
ATOM 713 O O . PHE A 1 91 ? -1.473 -8.784 -8.266 1.00 85.50 91 PHE A O 1
ATOM 720 N N . THR A 1 92 ? 0.115 -10.344 -7.934 1.00 83.62 92 THR A N 1
ATOM 721 C CA . THR A 1 92 ? -0.572 -11.420 -8.650 1.00 83.62 92 THR A CA 1
ATOM 722 C C . THR A 1 92 ? -1.749 -11.942 -7.830 1.00 83.62 92 THR A C 1
ATOM 724 O O . THR A 1 92 ? -1.795 -11.788 -6.613 1.00 83.62 92 THR A O 1
ATOM 727 N N . VAL A 1 93 ? -2.691 -12.623 -8.486 1.00 77.12 93 VAL A N 1
ATOM 728 C CA . VAL A 1 93 ? -3.876 -13.206 -7.826 1.00 77.12 93 VAL A CA 1
ATOM 729 C C . VAL A 1 93 ? -3.543 -14.272 -6.776 1.00 77.12 93 VAL A C 1
ATOM 731 O O . VAL A 1 93 ? -4.384 -14.589 -5.942 1.00 77.12 93 VAL A O 1
ATOM 734 N N . THR A 1 94 ? -2.339 -14.849 -6.824 1.00 78.81 94 THR A N 1
ATOM 735 C CA . THR A 1 94 ? -1.863 -15.834 -5.844 1.00 78.81 94 THR A CA 1
ATOM 736 C C . THR A 1 94 ? -1.233 -15.184 -4.615 1.00 78.81 94 THR A C 1
ATOM 738 O O . THR A 1 94 ? -0.909 -15.897 -3.670 1.00 78.81 94 THR A O 1
ATOM 741 N N . ASP A 1 95 ? -1.033 -13.860 -4.625 1.00 77.75 95 ASP A N 1
ATOM 742 C CA . ASP A 1 95 ? -0.362 -13.076 -3.583 1.00 77.75 95 ASP A CA 1
ATOM 743 C C . ASP A 1 95 ? 1.097 -13.464 -3.289 1.00 77.75 95 ASP A C 1
ATOM 745 O O . ASP A 1 95 ? 1.700 -12.936 -2.353 1.00 77.75 95 ASP A O 1
ATOM 749 N N . MET A 1 96 ? 1.690 -14.356 -4.084 1.00 81.25 96 MET A N 1
ATOM 750 C CA . MET A 1 96 ? 3.073 -14.815 -3.899 1.00 81.25 96 MET A CA 1
ATOM 751 C C . MET A 1 96 ? 4.077 -14.023 -4.731 1.00 81.25 96 MET A C 1
ATOM 753 O O . MET A 1 96 ? 5.269 -14.020 -4.431 1.00 81.25 96 MET A O 1
ATOM 757 N N . GLU A 1 97 ? 3.598 -13.355 -5.774 1.00 84.06 97 GLU A N 1
ATOM 758 C CA . GLU A 1 97 ? 4.445 -12.689 -6.752 1.00 84.06 97 GLU A CA 1
ATOM 759 C C . GLU A 1 97 ? 3.989 -11.249 -6.958 1.00 84.06 97 GLU A C 1
ATOM 761 O O . GLU A 1 97 ? 2.792 -10.937 -6.933 1.00 84.06 97 GLU A O 1
ATOM 766 N N . LEU A 1 98 ? 4.967 -10.383 -7.204 1.00 83.56 98 LEU A N 1
ATOM 767 C CA . LEU A 1 98 ? 4.769 -8.996 -7.581 1.00 83.56 98 LEU A CA 1
ATOM 768 C C . LEU A 1 98 ? 5.188 -8.832 -9.044 1.00 83.56 98 LEU A C 1
ATOM 770 O O . LEU A 1 98 ? 6.338 -9.103 -9.387 1.00 83.56 98 LEU A O 1
ATOM 774 N N . ILE A 1 99 ? 4.277 -8.372 -9.900 1.00 80.25 99 ILE A N 1
ATOM 775 C CA . ILE A 1 99 ? 4.617 -7.974 -11.268 1.00 80.25 99 ILE A CA 1
ATOM 776 C C . ILE A 1 99 ? 5.046 -6.510 -11.212 1.00 80.25 99 ILE A C 1
ATOM 778 O O . ILE A 1 99 ? 4.251 -5.638 -10.853 1.00 80.25 99 ILE A O 1
ATOM 782 N N . PHE A 1 100 ? 6.312 -6.252 -11.538 1.00 74.38 100 PHE A N 1
ATOM 783 C CA . PHE A 1 100 ? 6.926 -4.927 -11.494 1.00 74.38 100 PHE A CA 1
ATOM 784 C C . PHE A 1 100 ? 7.736 -4.701 -12.767 1.00 74.38 100 PHE A C 1
ATOM 786 O O . PHE A 1 100 ? 8.756 -5.350 -12.991 1.00 74.38 100 PHE A O 1
ATOM 793 N N . GLY A 1 101 ? 7.261 -3.806 -13.627 1.00 66.25 101 GLY A N 1
ATOM 794 C CA . GLY A 1 101 ? 7.857 -3.579 -14.936 1.00 66.25 101 GLY A CA 1
ATOM 795 C C . GLY A 1 101 ? 6.948 -2.765 -15.854 1.00 66.25 101 GLY A C 1
ATOM 796 O O . GLY A 1 101 ? 5.829 -2.428 -15.461 1.00 66.25 101 GLY A O 1
ATOM 797 N N . PRO A 1 102 ? 7.434 -2.418 -17.057 1.00 58.09 102 PRO A N 1
ATOM 798 C CA . PRO A 1 102 ? 6.623 -1.750 -18.057 1.00 58.09 102 PRO A CA 1
ATOM 799 C C . PRO A 1 102 ? 5.483 -2.651 -18.538 1.00 58.09 102 PRO A C 1
ATOM 801 O O . PRO A 1 102 ? 5.696 -3.825 -18.834 1.00 58.09 102 PRO A O 1
ATOM 804 N N . GLU A 1 103 ? 4.281 -2.089 -18.639 1.00 47.69 103 GLU A N 1
ATOM 805 C CA . GLU A 1 103 ? 3.203 -2.689 -19.423 1.00 47.69 103 GLU A CA 1
ATOM 806 C C . GLU A 1 103 ? 3.536 -2.413 -20.899 1.00 47.69 103 GLU A C 1
ATOM 808 O O . GLU A 1 103 ? 3.350 -1.297 -21.385 1.00 47.69 103 GLU A O 1
ATOM 813 N N . GLU A 1 104 ? 4.154 -3.376 -21.589 1.00 48.94 104 GLU A N 1
ATOM 814 C CA . GLU A 1 104 ? 4.265 -3.321 -23.050 1.00 48.94 104 GLU A CA 1
ATOM 815 C C . GLU A 1 104 ? 2.904 -3.712 -23.640 1.00 48.94 104 GLU A C 1
ATOM 817 O O . GLU A 1 104 ? 2.423 -4.823 -23.412 1.00 48.94 104 GLU A O 1
ATOM 822 N N . VAL A 1 105 ? 2.274 -2.769 -24.348 1.00 47.00 105 VAL A N 1
ATOM 823 C CA . VAL A 1 105 ? 1.049 -2.985 -25.138 1.00 47.00 105 VAL A CA 1
ATOM 824 C C . VAL A 1 105 ? 1.422 -3.426 -26.545 1.00 47.00 105 VAL A C 1
ATOM 826 O O . VAL A 1 105 ? 2.289 -2.750 -27.147 1.00 47.00 105 VAL A O 1
#

Solvent-accessible surface area (backbone atoms only — not comparable to full-atom values): 6419 Å² total; per-residue (Å²): 133,86,59,62,74,43,70,33,66,37,83,82,60,59,27,37,37,27,29,28,85,84,71,30,40,36,32,27,33,57,87,79,67,44,78,75,43,75,40,72,68,96,80,68,86,70,83,39,77,83,35,55,52,35,62,38,78,85,84,54,34,35,42,41,58,53,32,34,31,34,65,90,80,59,39,75,74,48,72,61,79,81,87,64,97,60,27,48,55,42,66,42,99,82,65,81,48,72,53,71,62,77,85,82,127

Mean predicted aligned error: 5.33 Å

Organism: Thelohanellus kitauei (NCBI:txid669202)

pLDDT: mean 85.72, std 11.63, range [47.0, 96.75]

Foldseek 3Di:
DFAFPAWDAAPVNQWIWTAGPQRWTWIAGPPPRDTQAIADDPPDDFDQDPWHWEADNPQRWIDTQQWIDRSVVSDGPDRHDPPDSHGYWYQDNVNPDIGDDDPDD

InterPro domains:
  IPR011047 Quinoprotein alcohol dehydrogenase-like superfamily [SSF50998] (6-85)
  IPR015943 WD40/YVTN repeat-like-containing domain superfamily [G3DSA:2.130.10.10] (1-105)
  IPR033270 VPRBP/DCAF1 family [PTHR13129] (5-100)

Secondary structure (DSSP, 8-state):
---EEEEEE-TTSSEEEEEETTS-EEEEETTT--EEEEE--TT-----TTPPPEE-TTT--EEETTEEEETTTTEEEEE----SS---EEE-TTSS-EEES----

Sequence (105 aa):
MHQIARARFSHDDSRIIGVDLNYNVNIFDTETGGVLASLTDPDRKYYFEHSIPQSNPSSGLVLSNGELYCPRSGTLVHVFDRLTHFPGGMFTVTDMELIFGPEEV

Nearest PDB structures (foldseek):
  6zue-assembly1_B  TM=9.082E-01  e=7.535E-06  Homo sapiens
  4z8l-assembly2_D  TM=8.985E-01  e=1.179E-05  Homo sapiens
  8og5-asse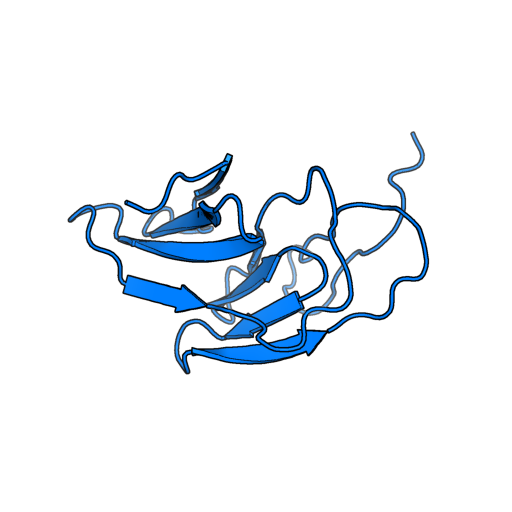mbly1_A  TM=8.902E-01  e=1.054E-05  Homo sapiens
  7sse-assembly1_A  TM=8.957E-01  e=1.649E-05  Homo sapiens
  8oo5-assembly1_P  TM=8.935E-01  e=1.474E-05  Homo sapiens